Protein AF-A0A957UAH8-F1 (afdb_monomer)

Foldseek 3Di:
DVVLVVQVVCLDLVNLVVLCVVVVQPADSVLSVVLSVVVVVVCVVDRDDNVNSNVSSVVSSVVVVVVVVVVVVVPDDD

Radius of gyration: 15.15 Å; Cα contacts (8 Å, |Δi|>4): 43; chains: 1; bounding box: 47×21×41 Å

Solvent-accessible surface area (backbone atoms only — not comparable to full-atom values): 4624 Å² total; per-residue (Å²): 121,72,72,62,60,57,56,50,54,64,48,26,66,69,44,46,51,52,48,37,60,76,68,68,53,96,66,52,76,66,51,51,52,53,52,36,53,52,51,38,60,50,46,76,75,40,91,70,54,71,67,53,51,53,50,52,51,51,52,52,51,51,49,52,53,52,49,54,58,54,60,63,67,72,72,65,88,127

Nearest PDB structures (foldseek):
  7zmg-assembly1_P  TM=4.718E-01  e=1.568E+00  Thermochaetoides thermophila DSM 1495
  8ud1-assembly1_1W  TM=4.502E-01  e=2.245E+00  Sus scrofa
  7o6y-assembly1_P  TM=4.666E-01  e=2.686E+00  Yarrowia lipolytica
  8c2s-assembly1_W  TM=4.021E-01  e=4.082E+00  Mus musculus
  6hcg-assembly1_P  TM=3.204E-01  e=5.504E+00  Klebsiella pneumoniae

Structure (mmCIF, N/CA/C/O backbone):
data_AF-A0A957UAH8-F1
#
_entry.id   AF-A0A957UAH8-F1
#
loop_
_atom_site.group_PDB
_atom_site.id
_atom_site.type_symbol
_atom_site.label_atom_id
_atom_site.label_alt_id
_atom_site.label_comp_id
_atom_site.label_asym_id
_atom_site.label_entity_id
_atom_site.label_seq_id
_atom_site.pdbx_PDB_ins_code
_atom_site.Cartn_x
_atom_site.Cartn_y
_atom_site.Cartn_z
_atom_site.occupancy
_atom_site.B_iso_or_equiv
_atom_site.auth_seq_id
_atom_site.auth_comp_id
_atom_site.auth_asym_id
_atom_site.auth_atom_id
_atom_site.pdbx_PDB_model_num
ATOM 1 N N . SER A 1 1 ? 23.018 -4.732 -10.686 1.00 51.19 1 SER A N 1
ATOM 2 C CA . SER A 1 1 ? 22.234 -4.377 -9.480 1.00 51.19 1 SER A CA 1
ATOM 3 C C . SER A 1 1 ? 21.020 -3.456 -9.717 1.00 51.19 1 SER A C 1
ATOM 5 O O . SER A 1 1 ? 20.217 -3.322 -8.805 1.00 51.19 1 SER A O 1
ATOM 7 N N . ARG A 1 2 ? 20.780 -2.869 -10.909 1.00 57.84 2 ARG A N 1
ATOM 8 C CA . ARG A 1 2 ? 19.673 -1.898 -11.135 1.00 57.84 2 ARG A CA 1
ATOM 9 C C . ARG A 1 2 ? 18.237 -2.453 -11.052 1.00 57.84 2 ARG A C 1
ATOM 11 O O . ARG A 1 2 ? 17.317 -1.679 -10.825 1.00 57.84 2 ARG A O 1
ATOM 18 N N . TYR A 1 3 ? 18.037 -3.763 -11.210 1.00 52.03 3 TYR A N 1
ATOM 19 C CA . TYR A 1 3 ? 16.695 -4.369 -11.190 1.00 52.03 3 TYR A CA 1
ATOM 20 C C . TYR A 1 3 ? 16.052 -4.389 -9.793 1.00 52.03 3 TYR A C 1
ATOM 22 O O . TYR A 1 3 ? 14.842 -4.235 -9.681 1.00 52.03 3 TYR A O 1
ATOM 30 N N . ILE A 1 4 ? 16.863 -4.517 -8.737 1.00 52.50 4 ILE A N 1
ATOM 31 C CA . ILE A 1 4 ? 16.390 -4.568 -7.343 1.00 52.50 4 ILE A CA 1
ATOM 32 C C . ILE A 1 4 ? 15.923 -3.176 -6.879 1.00 52.50 4 ILE A C 1
ATOM 34 O O . ILE A 1 4 ? 14.911 -3.048 -6.197 1.00 52.50 4 ILE A O 1
ATOM 38 N N . HIS A 1 5 ? 16.604 -2.113 -7.326 1.00 55.19 5 HIS A N 1
ATOM 39 C CA . HIS A 1 5 ? 16.287 -0.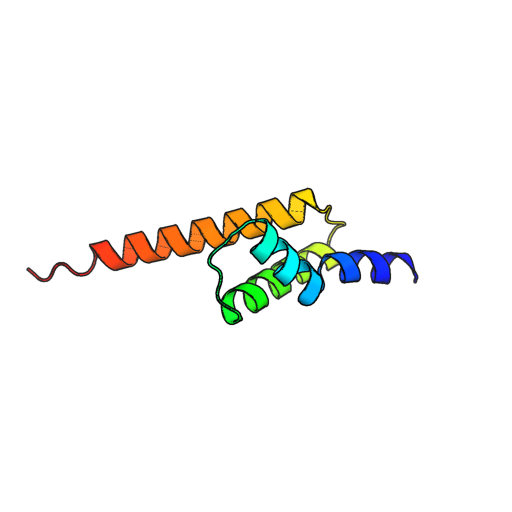732 -6.938 1.00 55.19 5 HIS A CA 1
ATOM 40 C C . HIS A 1 5 ? 14.939 -0.229 -7.474 1.00 55.19 5 HIS A C 1
ATOM 42 O O . HIS A 1 5 ? 14.290 0.578 -6.817 1.00 55.19 5 HIS A O 1
ATOM 48 N N . VAL A 1 6 ? 14.511 -0.676 -8.659 1.00 57.66 6 VAL A N 1
ATOM 49 C CA . VAL A 1 6 ? 13.242 -0.224 -9.256 1.00 57.66 6 VAL A CA 1
ATOM 50 C C . VAL A 1 6 ? 12.040 -0.885 -8.576 1.00 57.66 6 VAL A C 1
ATOM 52 O O . VAL A 1 6 ? 11.050 -0.207 -8.323 1.00 57.66 6 VAL A O 1
ATOM 55 N N . ALA A 1 7 ? 12.146 -2.167 -8.210 1.00 60.31 7 ALA A N 1
ATOM 56 C CA . ALA A 1 7 ? 11.075 -2.890 -7.520 1.00 60.31 7 ALA A CA 1
ATOM 57 C C . ALA A 1 7 ? 10.814 -2.327 -6.112 1.00 60.31 7 ALA A C 1
ATOM 59 O O . ALA A 1 7 ? 9.675 -2.021 -5.774 1.00 60.31 7 ALA A O 1
ATOM 60 N N . HIS A 1 8 ? 11.875 -2.073 -5.333 1.00 65.69 8 HIS A N 1
ATOM 61 C CA . HIS A 1 8 ? 11.755 -1.442 -4.009 1.00 65.69 8 HIS A CA 1
ATOM 62 C C . HIS A 1 8 ? 11.248 0.001 -4.055 1.00 65.69 8 HIS A C 1
ATOM 64 O O . HIS A 1 8 ? 10.706 0.496 -3.070 1.00 65.69 8 HIS A O 1
ATOM 70 N N . ARG A 1 9 ? 11.392 0.693 -5.194 1.00 68.06 9 ARG A N 1
ATOM 71 C CA . ARG A 1 9 ? 10.810 2.028 -5.381 1.00 68.06 9 ARG A CA 1
ATOM 72 C C . ARG A 1 9 ? 9.284 1.965 -5.495 1.00 68.06 9 ARG A C 1
ATOM 74 O O . ARG A 1 9 ? 8.625 2.883 -5.020 1.00 68.06 9 ARG A O 1
ATOM 81 N N . LEU A 1 10 ? 8.743 0.884 -6.067 1.00 74.12 10 LEU A N 1
ATOM 82 C CA . LEU A 1 10 ? 7.301 0.627 -6.155 1.00 74.12 10 LEU A CA 1
ATOM 83 C C . LEU A 1 10 ? 6.703 0.210 -4.799 1.00 74.12 10 LEU A C 1
ATOM 85 O O . LEU A 1 10 ? 5.549 0.505 -4.522 1.00 74.12 10 LEU A O 1
ATOM 89 N N . THR A 1 11 ? 7.504 -0.419 -3.933 1.00 82.94 11 THR A N 1
ATOM 90 C CA . THR A 1 11 ? 7.108 -0.871 -2.583 1.00 82.94 11 THR A CA 1
ATOM 91 C C . THR A 1 11 ? 7.683 0.005 -1.458 1.00 82.94 11 THR A C 1
ATOM 93 O O . THR A 1 11 ? 7.764 -0.392 -0.291 1.00 82.94 11 THR A O 1
ATOM 96 N N . GLY A 1 12 ? 8.113 1.224 -1.795 1.00 85.25 12 GLY A N 1
ATOM 97 C CA . GLY A 1 12 ? 8.573 2.219 -0.831 1.00 85.25 12 GLY A CA 1
ATOM 98 C C . GLY A 1 12 ? 7.415 2.761 0.009 1.00 85.25 12 GLY A C 1
ATOM 99 O O . GLY A 1 12 ? 6.286 2.808 -0.460 1.00 85.25 12 GLY A O 1
ATOM 100 N N . TRP A 1 13 ? 7.691 3.232 1.228 1.00 89.88 13 TRP A N 1
ATOM 101 C CA . TRP A 1 13 ? 6.642 3.746 2.123 1.00 89.88 13 TRP A CA 1
ATOM 102 C C . TRP A 1 13 ? 5.834 4.889 1.490 1.00 89.88 13 TRP A C 1
ATOM 104 O O . TRP A 1 13 ? 4.611 4.854 1.534 1.00 89.88 13 TRP A O 1
ATOM 114 N N . ASN A 1 14 ? 6.496 5.831 0.804 1.00 88.88 14 ASN A N 1
ATOM 115 C CA . ASN A 1 14 ? 5.803 6.898 0.070 1.00 88.88 14 ASN A CA 1
ATOM 116 C C . ASN A 1 14 ? 4.904 6.351 -1.049 1.00 88.88 14 ASN A C 1
ATOM 118 O O . ASN A 1 14 ? 3.790 6.828 -1.208 1.00 88.88 14 ASN A O 1
ATOM 122 N N . ALA A 1 15 ? 5.369 5.345 -1.799 1.00 90.06 15 ALA A N 1
ATOM 123 C CA . ALA A 1 15 ? 4.588 4.746 -2.879 1.00 90.06 15 ALA A CA 1
ATOM 124 C C . ALA A 1 15 ? 3.357 4.018 -2.327 1.00 90.06 15 ALA A C 1
ATOM 126 O O . ALA A 1 15 ? 2.257 4.198 -2.834 1.00 90.06 15 ALA A O 1
ATOM 127 N N . ILE A 1 16 ? 3.522 3.250 -1.246 1.00 91.56 16 ILE A N 1
ATOM 128 C CA . ILE A 1 16 ? 2.407 2.575 -0.581 1.00 91.56 16 ILE A CA 1
ATOM 129 C C . ILE A 1 16 ? 1.415 3.584 0.003 1.00 91.56 16 ILE A C 1
ATOM 131 O O . ILE A 1 16 ? 0.217 3.426 -0.203 1.00 91.56 16 ILE A O 1
ATOM 135 N N . LYS A 1 17 ? 1.890 4.639 0.674 1.00 91.00 17 LYS A N 1
ATOM 136 C CA . LYS A 1 17 ? 1.028 5.691 1.228 1.00 91.00 17 LYS A CA 1
ATOM 137 C C . LYS A 1 17 ? 0.207 6.385 0.139 1.00 91.00 17 LYS A C 1
ATOM 139 O O . LYS A 1 17 ? -1.005 6.500 0.277 1.00 91.00 17 LYS A O 1
ATOM 144 N N . GLU A 1 18 ? 0.840 6.744 -0.976 1.00 91.69 18 GLU A N 1
ATOM 145 C CA . GLU A 1 18 ? 0.149 7.321 -2.133 1.00 91.69 18 GLU A CA 1
ATOM 146 C C . GLU A 1 18 ? -0.903 6.355 -2.706 1.00 91.69 18 GLU A C 1
ATOM 148 O O . GLU A 1 18 ? -2.021 6.768 -3.010 1.00 91.69 18 GLU A O 1
ATOM 153 N N . ARG A 1 19 ? -0.593 5.052 -2.804 1.00 92.75 19 ARG A N 1
ATOM 154 C CA . ARG A 1 19 ? -1.575 4.042 -3.236 1.00 92.75 19 ARG A CA 1
ATOM 155 C C . ARG A 1 19 ? -2.748 3.928 -2.271 1.00 92.75 19 ARG A C 1
ATOM 157 O O . ARG A 1 19 ? -3.885 3.873 -2.722 1.00 92.75 19 ARG A O 1
ATOM 164 N N . VAL A 1 20 ? -2.501 3.916 -0.965 1.00 92.81 20 VAL A N 1
ATOM 165 C CA . VAL A 1 20 ? -3.551 3.874 0.064 1.00 92.81 20 VAL A CA 1
ATOM 166 C C . VAL A 1 20 ? -4.498 5.069 -0.065 1.00 92.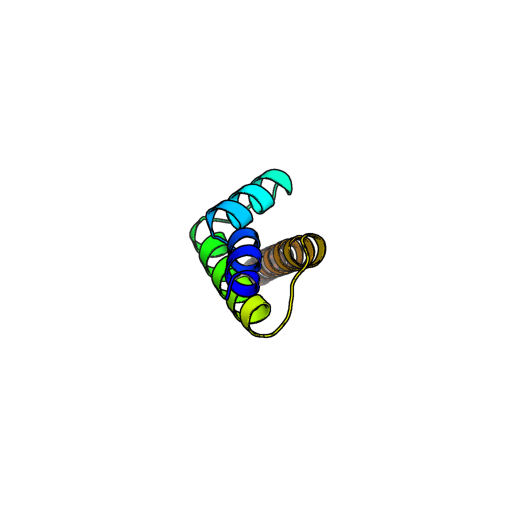81 20 VAL A C 1
ATOM 168 O O . VAL A 1 20 ? -5.714 4.876 -0.071 1.00 92.81 20 VAL A O 1
ATOM 171 N N . GLU A 1 21 ? -3.955 6.274 -0.256 1.00 91.81 21 GLU A N 1
ATOM 172 C CA . GLU A 1 21 ? -4.735 7.498 -0.479 1.00 91.81 21 GLU A CA 1
ATOM 173 C C . GLU A 1 21 ? -5.545 7.434 -1.786 1.00 91.81 21 GLU A C 1
ATOM 175 O O . GLU A 1 21 ? -6.737 7.741 -1.793 1.00 91.81 21 GLU A O 1
ATOM 180 N N . GLN A 1 22 ? -4.938 6.966 -2.884 1.00 92.50 22 GLN A N 1
ATOM 181 C CA . GLN A 1 22 ? -5.612 6.792 -4.180 1.00 92.50 22 GLN A CA 1
ATOM 182 C C . GLN A 1 22 ? -6.737 5.752 -4.134 1.00 92.50 22 GLN A C 1
ATOM 184 O O . GLN A 1 22 ? -7.751 5.901 -4.814 1.00 92.50 22 GLN A O 1
ATOM 189 N N . LEU A 1 23 ? -6.559 4.696 -3.341 1.00 92.81 23 LEU A N 1
ATOM 190 C CA . LEU A 1 23 ? -7.557 3.653 -3.127 1.00 92.81 23 LEU A CA 1
ATOM 191 C C . LEU A 1 23 ? -8.607 4.032 -2.075 1.00 92.81 23 LEU A C 1
ATOM 193 O O . LEU A 1 23 ? -9.543 3.259 -1.873 1.00 92.81 23 LEU A O 1
ATOM 197 N N . GLN A 1 24 ? -8.461 5.196 -1.431 1.00 93.62 24 GLN A N 1
ATOM 198 C CA . GLN A 1 24 ? -9.337 5.692 -0.367 1.00 93.62 24 GLN A CA 1
ATOM 199 C C . GLN A 1 24 ? -9.503 4.684 0.783 1.00 93.62 24 GLN A C 1
ATOM 201 O O . GLN A 1 24 ? -10.587 4.534 1.345 1.00 93.62 24 GLN A O 1
ATOM 206 N N . LEU A 1 25 ? -8.427 3.967 1.123 1.00 91.75 25 LEU A N 1
ATOM 207 C CA . LEU A 1 25 ? -8.425 3.015 2.232 1.00 91.75 25 LEU A CA 1
ATOM 208 C C . LEU A 1 25 ? -8.166 3.763 3.543 1.00 91.75 25 LEU A C 1
ATOM 210 O O . LEU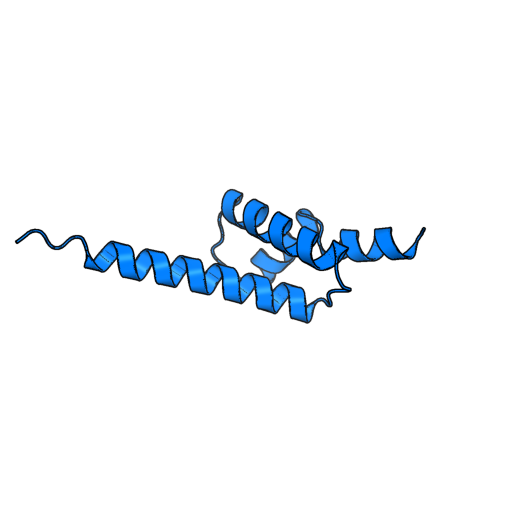 A 1 25 ? -7.208 4.529 3.648 1.00 91.75 25 LEU A O 1
ATOM 214 N N . ALA A 1 26 ? -8.997 3.515 4.553 1.00 90.56 26 ALA A N 1
ATOM 215 C CA . ALA A 1 26 ? -8.867 4.132 5.868 1.00 90.56 26 ALA A CA 1
ATOM 216 C C . ALA A 1 26 ? -7.832 3.370 6.712 1.00 90.56 26 ALA A C 1
ATOM 218 O O . ALA A 1 26 ? -8.179 2.634 7.630 1.00 90.56 26 ALA A O 1
ATOM 219 N N . LEU A 1 27 ? -6.551 3.506 6.362 1.00 89.44 27 LEU A N 1
ATOM 220 C CA . LEU A 1 27 ? -5.432 2.886 7.080 1.00 89.44 27 LEU A CA 1
ATOM 221 C C . LEU A 1 27 ? -4.670 3.942 7.885 1.00 89.44 27 LEU A C 1
ATOM 223 O O . LEU A 1 27 ? -4.362 5.018 7.368 1.00 89.44 27 LEU A O 1
ATOM 227 N N . SER A 1 28 ? -4.340 3.630 9.140 1.00 91.56 28 SER A N 1
ATOM 228 C CA . SER A 1 28 ? 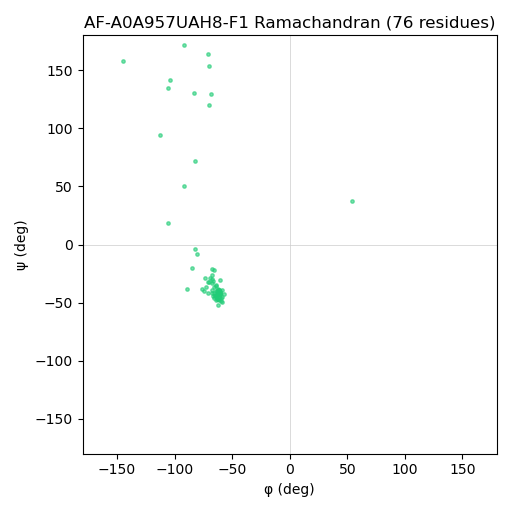-3.486 4.488 9.968 1.00 91.56 28 SER A CA 1
ATOM 229 C C . SER A 1 28 ? -2.028 4.469 9.485 1.00 91.56 28 SER A C 1
ATOM 231 O O . SER A 1 28 ? -1.611 3.575 8.749 1.00 91.56 28 SER A O 1
ATOM 233 N N . ASP A 1 29 ? -1.199 5.430 9.907 1.00 90.19 29 ASP A N 1
ATOM 234 C CA . ASP A 1 29 ? 0.229 5.413 9.547 1.00 90.19 29 ASP A CA 1
ATOM 235 C C . ASP A 1 29 ? 0.952 4.151 10.068 1.00 90.19 29 ASP A C 1
ATOM 237 O O . ASP A 1 29 ? 1.899 3.682 9.429 1.00 90.19 29 ASP A O 1
ATOM 241 N N . ASP A 1 30 ? 0.519 3.582 11.198 1.00 91.50 30 ASP A N 1
ATOM 242 C CA . ASP A 1 30 ? 1.061 2.328 11.735 1.00 91.50 30 ASP A CA 1
ATOM 243 C C . ASP A 1 30 ? 0.654 1.124 10.880 1.00 91.50 30 ASP A C 1
ATOM 245 O O . ASP A 1 30 ? 1.504 0.302 10.526 1.00 91.50 30 ASP A O 1
ATOM 249 N N . ASP A 1 31 ? -0.598 1.087 10.428 1.00 92.19 31 ASP A N 1
ATOM 250 C CA . ASP A 1 31 ? -1.090 0.089 9.476 1.00 92.19 31 ASP A CA 1
ATOM 251 C C . ASP A 1 31 ? -0.349 0.152 8.143 1.00 92.19 31 ASP A C 1
ATOM 253 O O . ASP A 1 31 ? 0.097 -0.868 7.612 1.00 92.19 31 ASP A O 1
ATOM 257 N N . VAL A 1 32 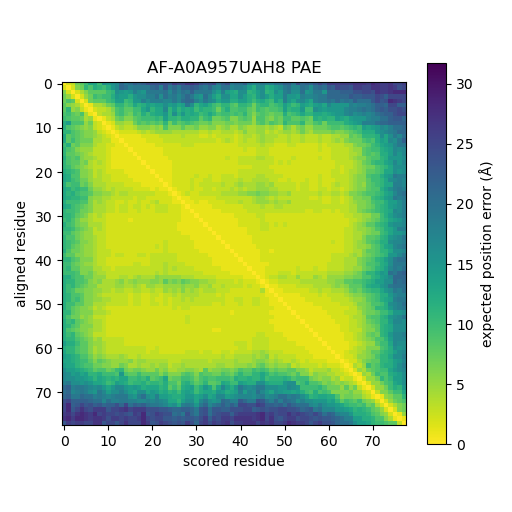? -0.150 1.365 7.620 1.00 92.31 32 VAL A N 1
ATOM 258 C CA . VAL A 1 32 ? 0.603 1.598 6.384 1.00 92.31 32 VAL A CA 1
ATOM 259 C C . VAL A 1 32 ? 2.042 1.099 6.536 1.00 92.31 32 VAL A C 1
ATOM 261 O O . VAL A 1 32 ? 2.578 0.476 5.617 1.00 92.31 32 VAL A O 1
ATOM 264 N N . LYS A 1 33 ? 2.691 1.308 7.687 1.00 91.94 33 LYS A N 1
ATOM 265 C CA . LYS A 1 33 ? 4.042 0.775 7.950 1.00 91.94 33 LYS A CA 1
ATOM 266 C C . LYS A 1 33 ? 4.056 -0.751 8.048 1.00 91.94 33 LYS A C 1
ATOM 268 O O . LYS A 1 33 ? 4.969 -1.378 7.494 1.00 91.94 33 LYS A O 1
ATOM 273 N N . ALA A 1 34 ? 3.065 -1.341 8.714 1.00 92.69 34 ALA A N 1
ATOM 274 C CA . ALA A 1 34 ? 2.937 -2.786 8.865 1.00 92.69 34 ALA A CA 1
ATOM 275 C C . ALA A 1 34 ? 2.753 -3.465 7.499 1.00 92.69 34 ALA A C 1
ATOM 277 O O . ALA A 1 34 ? 3.552 -4.329 7.119 1.00 92.69 34 ALA A O 1
ATOM 278 N N . VAL A 1 35 ? 1.785 -3.000 6.703 1.00 92.56 35 VAL A N 1
ATOM 279 C CA . VAL A 1 35 ? 1.525 -3.547 5.365 1.00 92.56 35 VAL A CA 1
ATOM 280 C C . VAL A 1 35 ? 2.689 -3.281 4.404 1.00 92.56 35 VAL A C 1
ATOM 282 O O . VAL A 1 35 ? 3.064 -4.169 3.643 1.00 92.56 35 VAL A O 1
ATOM 285 N N . THR A 1 36 ? 3.354 -2.120 4.485 1.00 92.38 36 THR A N 1
ATOM 286 C CA . THR A 1 36 ? 4.553 -1.826 3.673 1.00 92.38 36 THR A CA 1
ATOM 287 C C . THR A 1 36 ? 5.675 -2.824 3.951 1.00 92.38 36 THR A C 1
ATOM 289 O O . THR A 1 36 ? 6.338 -3.287 3.022 1.00 92.38 36 THR A O 1
ATOM 292 N N . SER A 1 37 ? 5.901 -3.166 5.221 1.00 92.06 37 SER A N 1
ATOM 293 C CA . SER A 1 37 ? 6.928 -4.140 5.610 1.00 92.06 37 SER A CA 1
ATOM 294 C C . SER A 1 37 ? 6.605 -5.530 5.061 1.00 92.06 37 SER A C 1
ATOM 296 O O . SER A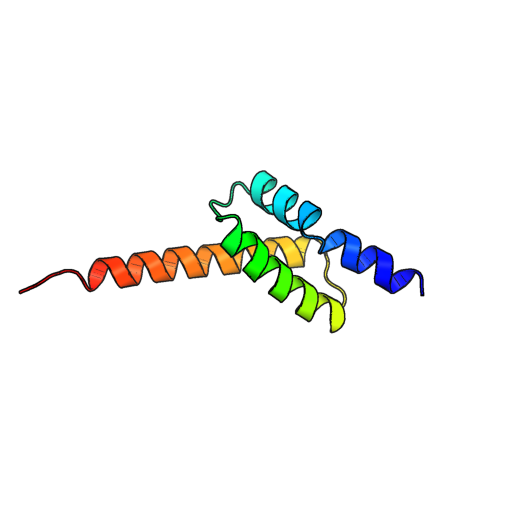 1 37 ? 7.488 -6.208 4.534 1.00 92.06 37 SER A O 1
ATOM 298 N N . HIS A 1 38 ? 5.327 -5.917 5.099 1.00 91.56 38 HIS A N 1
ATOM 299 C CA . HIS A 1 38 ? 4.852 -7.170 4.521 1.00 91.56 38 HIS A CA 1
ATOM 300 C C . HIS A 1 38 ? 5.037 -7.217 2.994 1.00 91.56 38 HIS A C 1
ATOM 302 O O . HIS A 1 38 ? 5.606 -8.169 2.460 1.00 91.56 38 HIS A O 1
ATOM 308 N N . ILE A 1 39 ? 4.638 -6.153 2.290 1.00 91.19 39 ILE A N 1
ATOM 309 C CA . ILE A 1 39 ? 4.796 -6.023 0.834 1.00 91.19 39 ILE A CA 1
ATOM 310 C C . ILE A 1 39 ? 6.280 -6.057 0.440 1.00 91.19 39 ILE A C 1
ATOM 312 O O . ILE A 1 39 ? 6.636 -6.693 -0.551 1.00 91.19 39 ILE A O 1
ATOM 316 N N . LYS A 1 40 ? 7.167 -5.425 1.218 1.00 89.19 40 LYS A N 1
ATOM 317 C CA . LYS A 1 40 ? 8.619 -5.478 0.986 1.00 89.19 40 LYS A CA 1
ATOM 318 C C . LYS A 1 40 ? 9.183 -6.884 1.105 1.00 89.19 40 LYS A C 1
ATOM 320 O O . LYS A 1 40 ? 9.890 -7.313 0.200 1.00 89.19 40 LYS A O 1
ATOM 325 N N . ALA A 1 41 ? 8.820 -7.610 2.160 1.00 89.56 41 ALA A N 1
ATOM 326 C CA . ALA A 1 41 ? 9.258 -8.991 2.337 1.00 89.56 41 ALA A CA 1
ATOM 327 C C . ALA A 1 41 ? 8.811 -9.884 1.163 1.00 89.56 41 ALA A C 1
ATOM 329 O O . ALA A 1 41 ? 9.581 -10.716 0.687 1.00 89.56 41 ALA A O 1
ATOM 330 N N . LEU A 1 42 ? 7.595 -9.674 0.646 1.00 89.62 42 LEU A N 1
ATOM 331 C CA . LEU A 1 42 ? 7.106 -10.364 -0.551 1.00 89.62 42 LEU A CA 1
ATOM 332 C C . LEU A 1 42 ? 7.868 -9.944 -1.819 1.00 89.62 42 LEU A C 1
ATOM 334 O O . LEU A 1 42 ? 8.181 -10.797 -2.649 1.00 89.62 42 LEU A O 1
ATOM 338 N N . ALA A 1 43 ? 8.199 -8.659 -1.959 1.00 87.56 43 ALA A N 1
ATOM 339 C CA . ALA A 1 43 ? 8.956 -8.122 -3.092 1.00 87.56 43 ALA A CA 1
ATOM 340 C C . ALA A 1 43 ? 10.415 -8.611 -3.140 1.00 87.56 43 ALA A C 1
ATOM 342 O O . ALA A 1 43 ? 10.995 -8.726 -4.221 1.00 87.56 43 ALA A O 1
ATOM 343 N N . ASP A 1 44 ? 11.005 -8.906 -1.979 1.00 86.06 44 ASP A N 1
ATOM 344 C CA . ASP A 1 44 ? 12.339 -9.507 -1.877 1.00 86.06 44 ASP A CA 1
ATOM 345 C C . ASP A 1 44 ? 12.354 -10.963 -2.366 1.00 86.06 44 ASP A C 1
ATOM 347 O O . ASP A 1 44 ? 13.369 -11.441 -2.873 1.00 86.06 44 ASP A O 1
ATOM 351 N N . GLN A 1 45 ? 11.223 -11.664 -2.254 1.00 86.81 45 GLN A N 1
ATOM 352 C CA . GLN A 1 45 ? 11.079 -13.061 -2.672 1.00 86.81 45 GLN A CA 1
ATOM 353 C C . GLN A 1 45 ? 10.646 -13.204 -4.135 1.00 86.81 45 GLN A C 1
ATOM 355 O O . GLN A 1 45 ? 11.098 -14.111 -4.835 1.00 86.81 45 GLN A O 1
ATOM 360 N N . LYS A 1 46 ? 9.754 -12.328 -4.609 1.00 85.88 46 LYS A N 1
ATOM 361 C CA . LYS A 1 46 ? 9.210 -12.358 -5.972 1.00 85.88 46 LYS A CA 1
ATOM 362 C C . LYS A 1 46 ? 8.969 -10.949 -6.498 1.00 85.88 46 LYS A C 1
ATOM 364 O O . LYS A 1 46 ? 8.767 -10.009 -5.743 1.00 85.88 46 LYS A O 1
ATOM 369 N N . ARG A 1 47 ? 8.923 -10.795 -7.823 1.00 85.25 47 ARG A N 1
ATOM 370 C CA . ARG A 1 47 ? 8.497 -9.519 -8.413 1.00 85.25 47 ARG A CA 1
ATOM 371 C C . ARG A 1 47 ? 7.015 -9.297 -8.135 1.00 85.25 47 ARG A C 1
ATOM 373 O O . ARG A 1 47 ? 6.212 -10.180 -8.419 1.00 85.25 47 ARG A O 1
ATOM 380 N N . LEU A 1 48 ? 6.689 -8.115 -7.625 1.00 87.25 48 LEU A N 1
ATOM 381 C CA . LEU A 1 48 ? 5.320 -7.641 -7.470 1.00 87.25 48 LEU A CA 1
ATOM 382 C C . LEU A 1 48 ? 5.008 -6.610 -8.549 1.00 87.25 48 LEU A C 1
ATOM 384 O O . LEU A 1 48 ? 5.858 -5.789 -8.910 1.00 87.25 48 LEU A O 1
ATOM 388 N N . THR A 1 49 ? 3.787 -6.671 -9.058 1.00 88.88 49 THR A N 1
ATOM 389 C CA . THR A 1 49 ? 3.203 -5.651 -9.925 1.00 88.88 49 THR A CA 1
ATOM 390 C C . THR A 1 49 ? 2.439 -4.618 -9.096 1.00 88.88 49 THR A C 1
ATOM 392 O O . THR A 1 49 ? 2.255 -4.782 -7.890 1.00 88.88 49 THR A O 1
ATOM 395 N N . LEU A 1 50 ? 2.004 -3.530 -9.735 1.00 86.56 50 LEU A N 1
ATOM 396 C CA . LEU A 1 50 ? 1.155 -2.533 -9.078 1.00 86.56 50 LEU A CA 1
ATOM 397 C C . LEU A 1 50 ? -0.188 -3.150 -8.642 1.00 86.56 50 LEU A C 1
ATOM 399 O O . LEU A 1 50 ? -0.630 -2.908 -7.524 1.00 86.56 50 LEU A O 1
ATOM 403 N N . ASP A 1 51 ? -0.784 -3.999 -9.483 1.00 90.12 51 ASP A N 1
ATOM 404 C CA . ASP A 1 51 ? -2.025 -4.710 -9.163 1.00 90.12 51 ASP A CA 1
ATOM 405 C C . ASP A 1 51 ? -1.874 -5.635 -7.944 1.00 90.12 51 ASP A C 1
ATOM 407 O O . ASP A 1 51 ? -2.760 -5.676 -7.091 1.00 90.12 51 ASP A O 1
ATOM 411 N N . ASP A 1 52 ? -0.734 -6.328 -7.806 1.00 90.44 52 ASP A N 1
ATOM 412 C CA . ASP A 1 52 ? -0.457 -7.148 -6.616 1.00 90.44 52 ASP A CA 1
ATOM 413 C C . ASP A 1 52 ? -0.409 -6.291 -5.344 1.00 90.44 52 ASP A C 1
ATOM 415 O O . ASP A 1 52 ? -0.911 -6.693 -4.295 1.00 90.44 52 ASP A O 1
ATOM 419 N N . VAL A 1 53 ? 0.198 -5.103 -5.428 1.00 90.69 53 VAL A N 1
ATOM 420 C CA . VAL A 1 53 ? 0.268 -4.162 -4.304 1.00 90.69 53 VAL A CA 1
ATOM 421 C C . VAL A 1 53 ? -1.136 -3.714 -3.907 1.00 90.69 53 VAL A C 1
ATOM 423 O O . VAL A 1 53 ? -1.478 -3.774 -2.728 1.00 90.69 53 VAL A O 1
ATOM 426 N N . ASP A 1 54 ? -1.970 -3.329 -4.871 1.00 92.44 54 ASP A N 1
ATOM 427 C CA . ASP A 1 54 ? -3.350 -2.922 -4.600 1.00 92.44 54 ASP A CA 1
ATOM 428 C C . ASP A 1 54 ? -4.172 -4.043 -3.969 1.00 92.44 54 ASP A C 1
ATOM 430 O O . ASP A 1 54 ? -4.942 -3.803 -3.037 1.00 92.44 54 ASP A O 1
ATOM 434 N N . PHE A 1 55 ? -4.012 -5.268 -4.473 1.00 93.81 55 PHE A N 1
ATOM 435 C CA . PHE A 1 55 ? -4.669 -6.444 -3.923 1.00 93.81 55 PHE A CA 1
ATOM 436 C C . PHE A 1 55 ? -4.278 -6.657 -2.456 1.00 93.81 55 PHE A C 1
ATOM 438 O O . PHE A 1 55 ? -5.156 -6.782 -1.603 1.00 93.81 55 PHE A O 1
ATOM 445 N N . LEU A 1 56 ? -2.980 -6.609 -2.140 1.00 93.12 56 LEU A N 1
ATOM 446 C CA . LEU A 1 56 ? -2.477 -6.765 -0.773 1.00 93.12 56 LEU A CA 1
ATOM 447 C C . LEU A 1 56 ? -2.976 -5.657 0.164 1.00 93.12 56 LEU A C 1
ATOM 449 O O . LEU A 1 56 ? -3.315 -5.938 1.313 1.00 93.12 56 LEU A O 1
ATOM 453 N N . LEU A 1 57 ? -3.064 -4.412 -0.316 1.00 93.12 57 LEU A N 1
ATOM 454 C CA . LEU A 1 57 ? -3.598 -3.295 0.469 1.00 93.12 57 LEU A CA 1
ATOM 455 C C . LEU A 1 57 ? -5.083 -3.477 0.792 1.00 93.12 57 LEU A C 1
ATOM 457 O O . LEU A 1 57 ? -5.490 -3.286 1.940 1.00 93.12 57 LEU A O 1
ATOM 461 N N . ARG A 1 58 ? -5.892 -3.889 -0.192 1.00 93.69 58 ARG A N 1
ATOM 462 C CA . ARG A 1 58 ? -7.318 -4.183 0.028 1.00 93.69 58 ARG A CA 1
ATOM 463 C C . ARG A 1 58 ? -7.515 -5.380 0.947 1.00 93.69 58 ARG A C 1
ATOM 465 O O . ARG A 1 58 ? -8.379 -5.327 1.816 1.00 93.69 58 ARG A O 1
ATOM 472 N N . GLU A 1 59 ? -6.723 -6.436 0.776 1.00 94.00 59 GLU A N 1
ATOM 473 C CA . GLU A 1 59 ? -6.779 -7.622 1.630 1.00 94.00 59 GLU A CA 1
ATOM 474 C C . GLU A 1 59 ? -6.447 -7.264 3.084 1.00 94.00 59 GLU A C 1
ATOM 476 O O . GLU A 1 59 ? -7.171 -7.655 3.999 1.00 94.00 59 GLU A O 1
ATOM 481 N N . TYR A 1 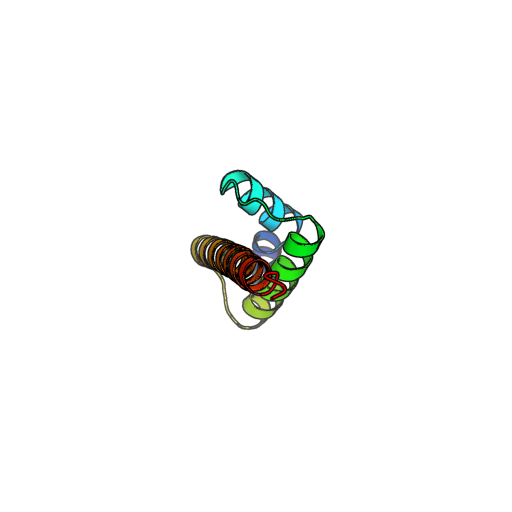60 ? -5.394 -6.473 3.302 1.00 93.56 60 TYR A N 1
ATOM 482 C CA . TYR A 1 60 ? -5.005 -6.010 4.632 1.00 93.56 60 TYR A CA 1
ATOM 483 C C . TYR A 1 60 ? -6.107 -5.158 5.284 1.00 93.56 60 TYR A C 1
ATOM 485 O O . TYR A 1 60 ? -6.514 -5.431 6.411 1.00 93.56 60 TYR A O 1
ATOM 493 N N . HIS A 1 61 ? -6.662 -4.191 4.549 1.00 92.44 61 HIS A N 1
ATOM 494 C CA . HIS A 1 61 ? -7.773 -3.363 5.022 1.00 92.44 61 HIS A CA 1
ATOM 495 C C . HIS A 1 61 ? -9.038 -4.186 5.322 1.00 92.44 61 HIS A C 1
ATOM 497 O O . HIS A 1 61 ? -9.687 -3.984 6.344 1.00 92.44 61 HIS A O 1
ATOM 503 N N . SER A 1 62 ? -9.372 -5.163 4.471 1.00 91.50 62 SER A N 1
ATOM 504 C CA . SER A 1 62 ? -10.508 -6.062 4.700 1.00 91.50 62 SER A CA 1
ATOM 505 C C . SER A 1 62 ? -10.331 -6.896 5.968 1.00 91.50 62 SER A C 1
ATOM 507 O O . SER A 1 62 ? -11.307 -7.109 6.687 1.00 91.50 62 SER A O 1
ATOM 509 N N . LYS A 1 63 ? -9.110 -7.372 6.252 1.00 90.31 63 LYS A N 1
ATOM 510 C CA . LYS A 1 63 ? -8.801 -8.103 7.490 1.00 90.31 63 LYS A CA 1
ATOM 511 C C . LYS A 1 63 ? -8.960 -7.210 8.715 1.00 90.31 63 LYS A C 1
ATOM 513 O O . LYS A 1 63 ? -9.586 -7.648 9.668 1.00 90.31 63 LYS A O 1
ATOM 518 N N . LEU A 1 64 ? -8.474 -5.968 8.661 1.00 87.88 64 LEU A N 1
ATOM 519 C CA . LEU A 1 64 ? -8.643 -5.002 9.750 1.00 87.88 64 LEU A CA 1
ATOM 520 C C . LEU A 1 64 ? -10.116 -4.731 10.066 1.00 87.88 64 LEU A C 1
ATOM 522 O O . LEU A 1 64 ? -10.515 -4.860 11.217 1.00 87.88 64 LEU A O 1
ATOM 526 N N . ILE A 1 65 ? -10.935 -4.443 9.047 1.00 86.12 65 ILE A N 1
ATOM 527 C CA . ILE A 1 65 ? -12.381 -4.244 9.241 1.00 86.12 65 ILE A CA 1
ATOM 528 C C . ILE A 1 65 ? -13.027 -5.505 9.815 1.00 86.12 65 ILE A C 1
ATOM 530 O O . ILE A 1 65 ? -13.866 -5.422 10.703 1.00 86.12 65 ILE A O 1
ATOM 534 N N . SER A 1 66 ? -12.651 -6.682 9.309 1.00 83.44 66 SER A N 1
ATOM 535 C CA . SER A 1 66 ? -13.224 -7.943 9.789 1.00 83.44 66 SER A CA 1
ATOM 536 C C . SER A 1 66 ? -12.896 -8.190 11.262 1.00 83.44 66 SER A C 1
ATOM 538 O O . SER A 1 66 ? -13.765 -8.645 11.997 1.00 83.44 66 SER A O 1
ATOM 540 N N . THR A 1 67 ? -11.675 -7.872 11.699 1.00 77.19 67 THR A N 1
ATOM 541 C CA . THR A 1 67 ? -11.283 -7.946 13.112 1.00 77.19 67 THR A CA 1
ATOM 542 C C . THR A 1 67 ? -12.107 -6.986 13.967 1.00 77.19 67 THR A C 1
ATOM 544 O O . THR A 1 67 ? -12.671 -7.419 14.966 1.00 77.19 67 THR A O 1
ATOM 547 N N . ASP A 1 68 ? -12.263 -5.731 13.537 1.00 71.62 68 ASP A N 1
ATOM 548 C CA . ASP A 1 68 ? -13.028 -4.708 14.268 1.00 71.62 68 ASP A CA 1
ATOM 549 C C . ASP A 1 68 ? -14.506 -5.114 14.453 1.00 71.62 68 ASP A C 1
ATOM 551 O O . ASP A 1 68 ? -15.078 -5.007 15.539 1.00 71.62 68 ASP A O 1
ATOM 555 N N . VAL A 1 69 ? -15.107 -5.708 13.413 1.00 71.56 69 VAL A N 1
ATOM 556 C CA . VAL A 1 69 ? -16.477 -6.247 13.470 1.00 71.56 69 VAL A CA 1
ATOM 557 C C . VAL A 1 69 ? -16.596 -7.409 14.463 1.00 71.56 69 VAL A C 1
ATOM 559 O O . VAL A 1 69 ? -17.634 -7.541 15.112 1.00 71.56 69 VAL A O 1
ATOM 562 N N . ILE A 1 70 ? -15.565 -8.249 14.591 1.00 65.44 70 ILE A N 1
ATOM 563 C CA . ILE A 1 70 ? -15.565 -9.383 15.526 1.00 65.44 70 ILE A CA 1
ATOM 564 C C . ILE A 1 70 ? -15.373 -8.907 16.973 1.00 65.44 70 ILE A C 1
ATOM 566 O O . ILE A 1 70 ? -16.065 -9.386 17.866 1.00 65.44 70 ILE A O 1
ATOM 570 N N . GLU A 1 71 ? -14.504 -7.931 17.229 1.00 62.81 71 GLU A N 1
ATOM 571 C CA . GLU A 1 71 ? -14.326 -7.398 18.588 1.00 62.81 71 GLU A CA 1
ATOM 572 C C . GLU A 1 71 ? -15.588 -6.667 19.088 1.00 62.81 71 GLU A C 1
ATOM 574 O O . GLU A 1 71 ? -15.923 -6.728 20.273 1.00 62.81 71 GLU A O 1
ATOM 579 N N . GLY A 1 72 ? -16.356 -6.050 18.182 1.00 58.38 72 GLY A N 1
ATOM 580 C CA . GLY A 1 72 ? -17.614 -5.374 18.515 1.00 58.38 72 GLY A CA 1
ATOM 581 C C . GLY A 1 72 ? -18.755 -6.299 18.966 1.00 58.38 72 GLY A C 1
ATOM 582 O O . GLY A 1 72 ? -19.621 -5.869 19.727 1.00 58.38 72 GLY A O 1
ATOM 583 N N . ILE A 1 73 ? -18.769 -7.570 18.544 1.00 61.19 73 ILE A N 1
ATOM 584 C CA . ILE A 1 73 ? -19.814 -8.540 18.936 1.00 61.19 73 ILE A CA 1
ATOM 585 C C . ILE A 1 73 ? -19.536 -9.221 20.283 1.00 61.19 73 ILE A C 1
ATOM 587 O O . ILE A 1 73 ? -20.478 -9.690 20.923 1.00 61.19 73 ILE A O 1
ATOM 591 N N . GLU A 1 74 ? -18.288 -9.234 20.761 1.00 58.81 74 GLU A N 1
ATOM 592 C CA . GLU A 1 74 ? -17.940 -9.815 22.069 1.00 58.81 74 GLU A CA 1
ATOM 593 C C . GLU A 1 74 ? -18.229 -8.872 23.254 1.00 58.81 74 GLU A C 1
ATOM 595 O O . GLU A 1 74 ? -18.218 -9.299 24.409 1.00 58.81 74 GLU A O 1
ATOM 600 N N . GLN A 1 75 ? -18.583 -7.606 23.001 1.00 53.69 75 GLN A N 1
ATOM 601 C CA . GLN A 1 75 ? -18.969 -6.636 24.034 1.00 53.69 75 GLN A CA 1
ATOM 602 C C . GLN A 1 75 ? -20.483 -6.605 24.300 1.00 53.69 75 GLN A C 1
ATOM 604 O O . GLN A 1 75 ? -21.098 -5.542 24.345 1.00 53.69 75 GLN A O 1
ATOM 609 N N . THR A 1 76 ? -21.104 -7.767 24.517 1.00 50.31 76 THR A N 1
ATOM 610 C CA . THR A 1 76 ? -22.437 -7.829 25.143 1.00 50.31 76 THR A CA 1
ATOM 611 C C . THR A 1 76 ? -22.299 -8.493 26.514 1.00 50.31 76 THR A C 1
ATOM 613 O O . THR A 1 76 ? -22.296 -9.722 26.586 1.00 50.31 76 THR A O 1
ATOM 616 N N . PRO A 1 77 ? -22.137 -7.730 27.613 1.00 60.22 77 PRO A N 1
ATOM 617 C CA . PRO A 1 77 ? -22.199 -8.314 28.943 1.00 60.22 77 PRO A 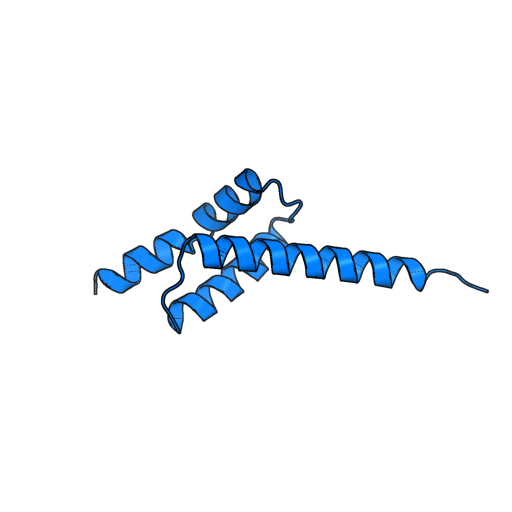CA 1
ATOM 618 C C . PRO A 1 77 ? -23.651 -8.724 29.220 1.00 60.22 77 PRO A C 1
ATOM 620 O O . PRO A 1 77 ? -24.557 -7.889 29.165 1.00 60.22 77 PRO A O 1
ATOM 623 N N . ALA A 1 78 ? -23.859 -10.016 29.466 1.00 56.75 78 ALA A N 1
ATOM 624 C CA . ALA A 1 78 ? -25.060 -10.540 30.113 1.00 56.75 78 ALA A CA 1
ATOM 625 C C . ALA A 1 78 ? -24.932 -10.418 31.637 1.00 56.75 78 ALA A C 1
ATOM 627 O O . ALA A 1 78 ? -23.794 -10.570 32.142 1.00 56.75 78 ALA A O 1
#

Mean predicted aligned error: 7.45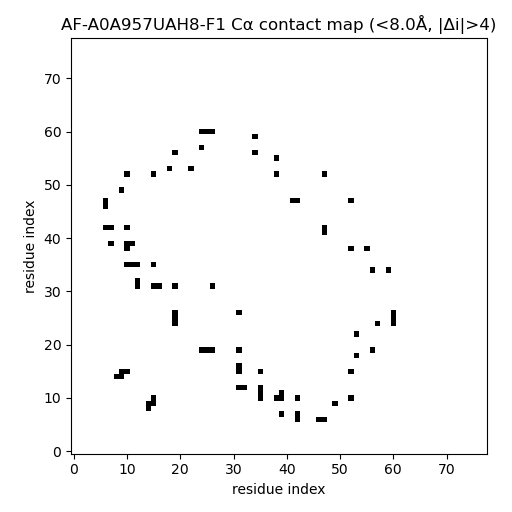 Å

pLDDT: mean 82.09, std 13.99, range [50.31, 94.0]

Sequence (78 aa):
SRYIHVAHRLTGWNAIKERVEQLQLALSDDDVKAVTSHIKALADQKRLTLDDVDFLLREYHSKLISTDVIEGIEQTPA

Secondary structure (DSSP, 8-state):
-HHHHHHHHHTSHHHHHHHHHHTT----HHHHHHHHHHHHHHHHHS---HHHHHHHHHHHHHHHHHHHHHHHHS----